Protein AF-A0A378H7D3-F1 (afdb_monomer_lite)

InterPro domains:
  IPR003446 Plasmid replication initiation, RepA [NF040977] (54-133)
  IPR003446 Plasmid replication initiation, RepA [PF02387] (49-131)

Sequence (134 aa):
MSNAHNPQHWSQLDTEEQIRFWQGVEDGHVASFLVSPEKKSTRRRRGEHSTKPKCENPTWFRPEHYKKLGGQLGHAYNRLVQKDRTTGEVRLRMHVSLHPLYVRERRRAGRRYGFRPEKQRLLDAIWPVLIGQC

Structure (mmCIF, N/CA/C/O backbone):
data_AF-A0A378H7D3-F1
#
_entry.id   AF-A0A378H7D3-F1
#
loop_
_atom_site.group_PDB
_atom_site.id
_atom_site.type_symbol
_atom_site.label_atom_id
_atom_site.label_alt_id
_atom_site.label_comp_id
_atom_site.label_asym_id
_atom_site.label_entity_id
_atom_site.label_seq_id
_atom_site.pdbx_PDB_ins_code
_atom_site.Cartn_x
_atom_site.Cartn_y
_atom_site.Cartn_z
_atom_site.occupancy
_atom_site.B_iso_or_equiv
_atom_site.auth_seq_id
_atom_site.auth_comp_id
_atom_site.auth_asym_id
_atom_site.auth_atom_id
_atom_site.pdbx_PDB_model_num
ATOM 1 N N . MET A 1 1 ? 58.715 -9.674 -21.825 1.00 32.62 1 MET A N 1
ATOM 2 C CA . MET A 1 1 ? 58.183 -8.471 -22.497 1.00 32.62 1 MET A CA 1
ATOM 3 C C . MET A 1 1 ? 56.672 -8.624 -22.538 1.00 32.62 1 MET A C 1
ATOM 5 O O . MET A 1 1 ? 56.179 -9.519 -23.208 1.00 32.62 1 MET A O 1
ATOM 9 N N . SER A 1 2 ? 55.955 -7.891 -21.692 1.00 33.78 2 SER A N 1
ATOM 10 C CA . SER A 1 2 ? 54.498 -7.977 -21.562 1.00 33.78 2 SER A CA 1
ATOM 11 C C . SER A 1 2 ? 53.834 -7.269 -22.741 1.00 33.78 2 SER A C 1
ATOM 13 O O . SER A 1 2 ? 53.861 -6.041 -22.800 1.00 33.78 2 SER A O 1
ATOM 15 N N . ASN A 1 3 ? 53.264 -8.038 -23.673 1.00 37.28 3 ASN A N 1
ATOM 16 C CA . ASN A 1 3 ? 52.408 -7.506 -24.732 1.00 37.28 3 ASN A CA 1
ATOM 17 C C . ASN A 1 3 ? 51.235 -6.759 -24.087 1.00 37.28 3 ASN A C 1
ATOM 19 O O . ASN A 1 3 ? 50.403 -7.361 -23.406 1.00 37.28 3 ASN A O 1
ATOM 23 N N . ALA A 1 4 ? 51.195 -5.442 -24.281 1.00 44.41 4 ALA A N 1
ATOM 24 C CA . ALA A 1 4 ? 50.059 -4.614 -23.922 1.00 44.41 4 ALA A CA 1
ATOM 25 C C . ALA A 1 4 ? 48.889 -5.015 -24.825 1.00 44.41 4 ALA A C 1
ATOM 27 O O . ALA A 1 4 ? 48.804 -4.601 -25.977 1.00 44.41 4 ALA A O 1
ATOM 28 N N . HIS A 1 5 ? 48.011 -5.878 -24.321 1.00 47.69 5 HIS A N 1
ATOM 29 C CA . HIS A 1 5 ? 46.764 -6.202 -24.994 1.00 47.69 5 HIS A CA 1
ATOM 30 C C . HIS A 1 5 ? 45.822 -5.007 -24.828 1.00 47.69 5 HIS A C 1
ATOM 32 O O . HIS A 1 5 ? 45.020 -4.962 -23.900 1.00 47.69 5 HIS A O 1
ATOM 38 N N . ASN A 1 6 ? 45.985 -4.002 -25.686 1.00 50.25 6 ASN A N 1
ATOM 39 C CA . ASN A 1 6 ? 44.954 -3.009 -25.932 1.00 50.25 6 ASN A CA 1
ATOM 40 C C . ASN A 1 6 ? 44.094 -3.563 -27.077 1.00 50.25 6 ASN A C 1
ATOM 42 O O . ASN A 1 6 ? 44.570 -3.573 -28.214 1.00 50.25 6 ASN A O 1
ATOM 46 N N . PRO A 1 7 ? 42.892 -4.108 -26.817 1.00 66.44 7 PRO A N 1
ATOM 47 C CA . PRO A 1 7 ? 42.045 -4.624 -27.880 1.00 66.44 7 PRO A CA 1
ATOM 48 C C . PRO A 1 7 ? 41.445 -3.432 -28.634 1.00 66.44 7 PRO A C 1
ATOM 50 O O . PRO A 1 7 ? 40.362 -2.944 -28.310 1.00 66.44 7 PRO A O 1
ATOM 53 N N . GLN A 1 8 ? 42.190 -2.923 -29.615 1.00 68.81 8 GLN A N 1
ATOM 54 C CA . GLN A 1 8 ? 41.724 -1.889 -30.530 1.00 68.81 8 GLN A CA 1
ATOM 55 C C . GLN A 1 8 ? 40.466 -2.400 -31.244 1.00 68.81 8 GLN A C 1
ATOM 57 O O . GLN A 1 8 ? 40.411 -3.545 -31.698 1.00 68.81 8 GLN A O 1
ATOM 62 N N . HIS A 1 9 ? 39.419 -1.577 -31.281 1.00 76.19 9 HIS A N 1
ATOM 63 C CA . HIS A 1 9 ? 38.166 -1.960 -31.926 1.00 76.19 9 HIS A CA 1
ATOM 64 C C . HIS A 1 9 ? 38.379 -2.035 -33.443 1.00 76.19 9 HIS A C 1
ATOM 66 O O . HIS A 1 9 ? 39.082 -1.193 -33.993 1.00 76.19 9 HIS A O 1
ATOM 72 N N . TRP A 1 10 ? 37.754 -2.992 -34.137 1.00 78.81 10 TRP A N 1
ATOM 73 C CA . TRP A 1 10 ? 37.937 -3.179 -35.587 1.00 78.81 10 TRP A CA 1
ATOM 74 C C . TRP A 1 10 ? 37.663 -1.897 -36.393 1.00 78.81 10 TRP A C 1
ATOM 76 O O . TRP A 1 10 ? 38.326 -1.640 -37.387 1.00 78.81 10 TRP A O 1
ATOM 86 N N . SER A 1 11 ? 36.754 -1.033 -35.925 1.00 80.00 11 SER A N 1
ATOM 87 C CA . SER A 1 11 ? 36.450 0.256 -36.572 1.00 80.00 11 SER A CA 1
ATOM 88 C C . SER A 1 11 ? 37.547 1.320 -36.421 1.00 80.00 11 SER A C 1
ATOM 90 O O . SER A 1 11 ? 37.386 2.430 -36.918 1.00 80.00 11 SER A O 1
ATOM 92 N N . GLN A 1 12 ? 38.591 1.039 -35.643 1.00 82.75 12 GLN A N 1
ATOM 93 C CA . GLN A 1 12 ? 39.749 1.909 -35.427 1.00 82.75 12 GLN A CA 1
ATOM 94 C C . GLN A 1 12 ? 40.971 1.439 -36.230 1.00 82.75 12 GLN A C 1
ATOM 96 O O . GLN A 1 12 ? 42.033 2.040 -36.088 1.00 82.75 12 GLN A O 1
ATOM 101 N N . LEU A 1 13 ? 40.844 0.353 -37.000 1.00 83.00 13 LEU A N 1
ATOM 102 C CA . LEU A 1 13 ? 41.868 -0.125 -37.927 1.00 83.00 13 LEU A CA 1
ATOM 103 C C . LEU A 1 13 ? 41.843 0.703 -39.214 1.00 83.00 13 LEU A C 1
ATOM 105 O O . LEU A 1 13 ? 40.814 1.306 -39.540 1.00 83.00 13 LEU A O 1
ATOM 109 N N . ASP A 1 14 ? 42.947 0.710 -39.956 1.00 87.56 14 ASP A N 1
ATOM 110 C CA . ASP A 1 14 ? 42.959 1.324 -41.284 1.00 87.56 14 ASP A CA 1
ATOM 111 C C . ASP A 1 14 ? 42.107 0.514 -42.280 1.00 87.56 14 ASP A C 1
ATOM 113 O O . ASP A 1 14 ? 41.778 -0.652 -42.054 1.00 87.56 14 ASP A O 1
ATOM 117 N N . THR A 1 15 ? 41.721 1.129 -43.394 1.00 87.00 15 THR A N 1
ATOM 118 C CA . THR A 1 15 ? 40.759 0.570 -44.357 1.00 87.00 15 THR A CA 1
ATOM 119 C C . THR A 1 15 ? 41.199 -0.795 -44.894 1.00 87.00 15 THR A C 1
ATOM 121 O O . THR A 1 15 ? 40.393 -1.723 -44.960 1.00 87.00 15 THR A O 1
ATOM 124 N N . GLU A 1 16 ? 42.482 -0.957 -45.229 1.00 87.81 16 GLU A N 1
ATOM 125 C CA . G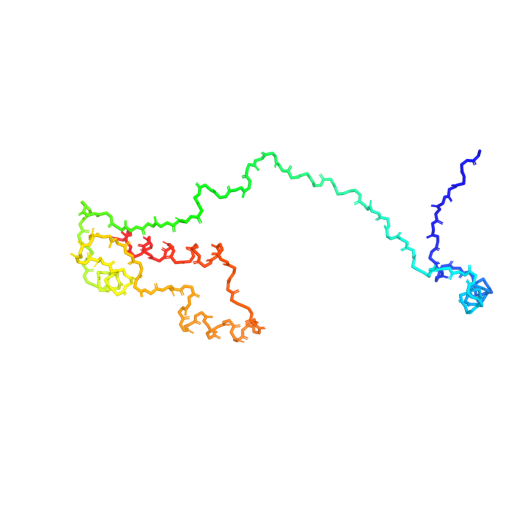LU A 1 16 ? 43.020 -2.238 -45.708 1.00 87.81 16 GLU A CA 1
ATOM 126 C C . GLU A 1 16 ? 42.981 -3.331 -44.631 1.00 87.81 16 GLU A C 1
ATOM 128 O O . GLU A 1 16 ? 42.712 -4.500 -44.913 1.00 87.81 16 GLU A O 1
ATOM 133 N N . GLU A 1 17 ? 43.218 -2.952 -43.379 1.00 83.38 17 GLU A N 1
ATOM 134 C CA . GLU A 1 17 ? 43.211 -3.859 -42.234 1.00 83.38 17 GLU A CA 1
ATOM 135 C C . GLU A 1 17 ? 41.787 -4.260 -41.842 1.00 83.38 17 GLU A C 1
ATOM 137 O O . GLU A 1 17 ? 41.557 -5.413 -41.475 1.00 83.38 17 GLU A O 1
ATOM 142 N N . GLN A 1 18 ? 40.815 -3.356 -41.992 1.00 84.06 18 GLN A N 1
ATOM 143 C CA . GLN A 1 18 ? 39.395 -3.672 -41.832 1.00 84.06 18 GLN A CA 1
ATOM 144 C C . GLN A 1 18 ? 38.934 -4.710 -42.858 1.00 84.06 18 GLN A C 1
ATOM 146 O O . GLN A 1 18 ? 38.237 -5.655 -42.491 1.00 84.06 18 GLN A O 1
ATOM 151 N N . ILE A 1 19 ? 39.345 -4.575 -44.124 1.00 87.06 19 ILE A N 1
ATOM 152 C CA . ILE A 1 19 ? 39.000 -5.540 -45.180 1.00 87.06 19 ILE A CA 1
ATOM 153 C C . ILE A 1 19 ? 39.557 -6.928 -44.837 1.00 87.06 19 ILE A C 1
ATOM 155 O O . ILE A 1 19 ? 38.809 -7.906 -44.854 1.00 87.06 19 ILE A O 1
ATOM 159 N N . ARG A 1 20 ? 40.838 -7.016 -44.450 1.00 84.06 20 ARG A N 1
ATOM 160 C CA . ARG A 1 20 ? 41.461 -8.290 -44.037 1.00 84.06 20 ARG A CA 1
ATOM 161 C C . ARG A 1 20 ? 40.805 -8.885 -42.790 1.00 84.06 20 ARG A C 1
ATOM 163 O O . ARG A 1 20 ? 40.652 -10.100 -42.696 1.00 84.06 20 ARG A O 1
ATOM 170 N N . PHE A 1 21 ? 40.410 -8.042 -41.837 1.00 82.19 21 PHE A N 1
ATOM 171 C CA . PHE A 1 21 ? 39.706 -8.470 -40.632 1.00 82.19 21 PHE A CA 1
ATOM 172 C C . PHE A 1 21 ? 38.362 -9.129 -40.967 1.00 82.19 21 PHE A C 1
ATOM 174 O O . PHE A 1 21 ? 38.084 -10.220 -40.474 1.00 82.19 21 PHE A O 1
ATOM 181 N N . TRP A 1 22 ? 37.551 -8.504 -41.827 1.00 83.62 22 TRP A N 1
ATOM 182 C CA . TRP A 1 22 ? 36.252 -9.051 -42.230 1.00 83.62 22 TRP A CA 1
ATOM 183 C C . TRP A 1 22 ? 36.379 -10.325 -43.064 1.00 83.62 22 TRP A C 1
ATOM 185 O O . TRP A 1 22 ? 35.630 -11.266 -42.818 1.00 83.62 22 TRP A O 1
ATOM 195 N N . GLN A 1 23 ? 37.380 -10.410 -43.942 1.00 85.69 23 GLN A N 1
ATOM 196 C CA . GLN A 1 23 ? 37.709 -11.658 -44.643 1.00 85.69 23 GLN A CA 1
ATOM 197 C C . GLN A 1 23 ? 38.023 -12.787 -43.649 1.00 85.69 23 GLN A C 1
ATOM 199 O O . GLN A 1 23 ? 37.450 -13.865 -43.733 1.00 85.69 23 GLN A O 1
ATOM 204 N N . GLY A 1 24 ? 38.827 -12.516 -42.616 1.00 82.25 24 GLY A N 1
ATOM 205 C CA . GLY A 1 24 ? 39.111 -13.498 -41.565 1.00 82.25 24 GLY A CA 1
ATOM 206 C C . GLY A 1 24 ? 37.899 -13.892 -40.705 1.00 82.25 24 GLY A C 1
ATOM 207 O O . GLY A 1 24 ? 37.885 -14.990 -40.145 1.00 82.25 24 GLY A O 1
ATOM 208 N N . VAL A 1 25 ? 36.887 -13.027 -40.576 1.00 79.62 25 VAL A N 1
ATOM 209 C CA . VAL A 1 25 ? 35.602 -13.362 -39.929 1.00 79.62 25 VAL A CA 1
ATOM 210 C C . VAL A 1 25 ? 34.779 -14.288 -40.825 1.00 79.62 25 VAL A C 1
ATOM 212 O O . VAL A 1 25 ? 34.232 -15.273 -40.329 1.00 79.62 25 VAL A O 1
ATOM 215 N N . GLU A 1 26 ? 34.710 -13.999 -42.126 1.00 81.88 26 GLU A N 1
ATOM 216 C CA . GLU A 1 26 ? 34.004 -14.825 -43.115 1.00 81.88 26 GLU A CA 1
ATOM 217 C C . GLU A 1 26 ? 34.644 -16.213 -43.266 1.00 81.88 26 GLU A C 1
ATOM 219 O O . GLU A 1 26 ? 33.934 -17.219 -43.278 1.00 81.88 26 GLU A O 1
ATOM 224 N N . ASP A 1 27 ? 35.976 -16.278 -43.254 1.00 84.31 27 ASP A N 1
ATOM 225 C CA . ASP A 1 27 ? 36.759 -17.519 -43.312 1.00 84.31 27 ASP A CA 1
ATOM 226 C C . ASP A 1 27 ? 36.751 -18.306 -41.982 1.00 84.31 27 ASP A C 1
ATOM 228 O O . ASP A 1 27 ? 37.324 -19.392 -41.877 1.00 84.31 27 ASP A O 1
ATOM 232 N N . GLY A 1 28 ? 36.116 -17.771 -40.931 1.00 76.75 28 GLY A N 1
ATOM 233 C CA . GLY A 1 28 ? 35.997 -18.420 -39.621 1.00 76.75 28 GLY A CA 1
ATOM 234 C C . GLY A 1 28 ? 37.282 -18.422 -38.781 1.00 76.75 28 GLY A C 1
ATOM 235 O O . GLY A 1 28 ? 37.337 -19.080 -37.740 1.00 76.75 28 GLY A O 1
ATOM 236 N N . HIS A 1 29 ? 38.311 -17.677 -39.190 1.00 73.44 29 HIS A N 1
ATOM 237 C CA . HIS A 1 29 ? 39.565 -17.520 -38.449 1.00 73.44 29 HIS A CA 1
ATOM 238 C C . HIS A 1 29 ? 39.430 -16.589 -37.232 1.00 73.44 29 HIS A C 1
ATOM 240 O O . HIS A 1 29 ? 40.179 -16.728 -36.261 1.00 73.44 29 HIS A O 1
ATOM 246 N N . VAL A 1 30 ? 38.469 -15.658 -37.250 1.00 69.31 30 VAL A N 1
ATOM 247 C CA . VAL A 1 30 ? 38.192 -14.730 -36.143 1.00 69.31 30 VAL A CA 1
ATOM 248 C C . VAL A 1 30 ? 36.914 -15.142 -35.410 1.00 69.31 30 VAL A C 1
ATOM 250 O O . VAL A 1 30 ? 35.807 -14.992 -35.915 1.00 69.31 30 VAL A O 1
ATOM 253 N N . ALA A 1 31 ? 37.061 -15.620 -34.172 1.00 65.69 31 ALA A N 1
ATOM 254 C CA . ALA A 1 31 ? 35.947 -16.152 -33.380 1.00 65.69 31 ALA A CA 1
ATOM 255 C C . ALA A 1 31 ? 34.985 -15.084 -32.808 1.00 65.69 31 ALA A C 1
ATOM 257 O O . ALA A 1 31 ? 33.882 -15.422 -32.381 1.00 65.69 31 ALA A O 1
ATOM 258 N N . SER A 1 32 ? 35.385 -13.807 -32.738 1.00 67.12 32 SER A N 1
ATOM 259 C CA . SER A 1 32 ? 34.537 -12.720 -32.221 1.00 67.12 32 SER A CA 1
ATOM 260 C C . SER A 1 32 ? 35.002 -11.346 -32.706 1.00 67.12 32 SER A C 1
ATOM 262 O O . SER A 1 32 ? 36.172 -11.000 -32.572 1.00 67.12 32 SER A O 1
ATOM 264 N N . PHE A 1 33 ? 34.056 -10.534 -33.184 1.00 68.88 33 PHE A N 1
ATOM 265 C CA . PHE A 1 33 ? 34.250 -9.123 -33.553 1.00 68.88 33 PHE A CA 1
ATOM 266 C C . PHE A 1 33 ? 34.066 -8.152 -32.377 1.00 68.88 33 PHE A C 1
ATOM 268 O O . PHE A 1 33 ? 34.349 -6.958 -32.485 1.00 68.88 33 PHE A O 1
ATOM 275 N N . LEU A 1 34 ? 33.551 -8.644 -31.249 1.00 71.19 34 LEU A N 1
ATOM 276 C CA . LEU A 1 34 ? 33.267 -7.826 -30.080 1.00 71.19 34 LEU A CA 1
ATOM 277 C C . LEU A 1 34 ? 34.528 -7.666 -29.233 1.00 71.19 34 LEU A C 1
ATOM 279 O O . LEU A 1 34 ? 35.064 -8.647 -28.711 1.00 71.19 34 LEU A O 1
ATOM 283 N N . VAL A 1 35 ? 34.951 -6.416 -29.029 1.00 70.44 35 VAL A N 1
ATOM 284 C CA . VAL A 1 35 ? 35.901 -6.083 -27.964 1.00 70.44 35 VAL A CA 1
ATOM 285 C C . VAL A 1 35 ? 35.211 -6.364 -26.636 1.00 70.44 35 VAL A C 1
ATOM 287 O O . VAL A 1 35 ? 34.145 -5.813 -26.350 1.00 70.44 35 VAL A O 1
ATOM 290 N N . SER A 1 36 ? 35.807 -7.237 -25.822 1.00 65.81 36 SER A N 1
ATOM 291 C CA . SER A 1 36 ? 35.303 -7.472 -24.471 1.00 65.81 36 SER A CA 1
ATOM 292 C C . SER A 1 36 ? 35.314 -6.141 -23.720 1.00 65.81 36 SER A C 1
ATOM 294 O O . SER A 1 36 ? 36.382 -5.539 -23.599 1.00 65.81 36 SER A O 1
ATOM 296 N N . PRO A 1 37 ? 34.161 -5.650 -23.231 1.00 66.12 37 PRO A N 1
ATOM 297 C CA . PRO A 1 37 ? 34.122 -4.366 -22.559 1.00 66.12 37 PRO A CA 1
ATOM 298 C C . PRO A 1 37 ? 35.044 -4.423 -21.345 1.00 66.12 37 PRO A C 1
ATOM 300 O O . PRO A 1 37 ? 34.911 -5.310 -20.495 1.00 66.12 37 PRO A O 1
ATOM 303 N N . GLU A 1 38 ? 35.971 -3.470 -21.254 1.00 71.00 38 GLU A N 1
ATOM 304 C CA . GLU A 1 38 ? 36.802 -3.331 -20.067 1.00 71.00 38 GLU A CA 1
ATOM 305 C C . GLU A 1 38 ? 35.891 -3.176 -18.848 1.00 71.00 38 GLU A C 1
ATOM 307 O O . GLU A 1 38 ? 35.088 -2.239 -18.742 1.00 71.00 38 GLU A O 1
ATOM 312 N N . LYS A 1 39 ? 35.994 -4.119 -17.907 1.00 68.81 39 LYS A N 1
ATOM 313 C CA . LYS A 1 39 ? 35.258 -4.052 -16.646 1.00 68.81 39 LYS A CA 1
ATOM 314 C C . LYS A 1 39 ? 35.836 -2.913 -15.812 1.00 68.81 39 LYS A C 1
ATOM 316 O O . LYS A 1 39 ? 36.727 -3.122 -14.993 1.00 68.81 39 LYS A O 1
ATOM 321 N N . LYS A 1 40 ? 35.311 -1.699 -15.997 1.00 73.38 40 LYS A N 1
ATOM 322 C CA . LYS A 1 40 ? 35.618 -0.554 -15.131 1.00 73.38 40 LYS A CA 1
ATOM 323 C C . LYS A 1 40 ? 35.286 -0.939 -13.691 1.00 73.38 40 LYS A C 1
ATOM 325 O O . LYS A 1 40 ? 34.127 -1.216 -13.373 1.00 73.38 40 LYS A O 1
ATOM 330 N N . SER A 1 41 ? 36.293 -0.972 -12.817 1.00 69.44 41 SER A N 1
ATOM 331 C CA . SER A 1 41 ? 36.054 -1.268 -11.407 1.00 69.44 41 SER A CA 1
ATOM 332 C C . SER A 1 41 ? 35.248 -0.113 -10.804 1.00 69.44 41 SER A C 1
ATOM 334 O O . SER A 1 41 ? 35.657 1.050 -10.789 1.00 69.44 41 SER A O 1
ATOM 336 N N . THR A 1 42 ? 34.021 -0.405 -10.379 1.00 74.00 42 THR A N 1
ATOM 337 C CA . THR A 1 42 ? 33.199 0.591 -9.698 1.00 74.00 42 TH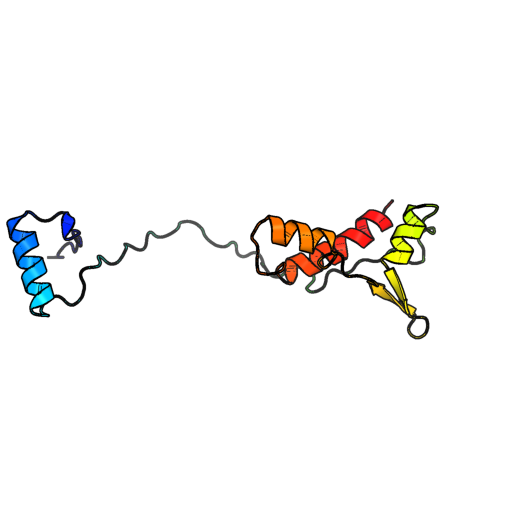R A CA 1
ATOM 338 C C . THR A 1 42 ? 33.762 0.805 -8.297 1.00 74.00 42 THR A C 1
ATOM 340 O O . THR A 1 42 ? 33.841 -0.127 -7.501 1.00 74.00 42 THR A O 1
ATOM 343 N N . ARG A 1 43 ? 34.109 2.052 -7.952 1.00 75.50 43 ARG A N 1
ATOM 344 C CA . ARG A 1 43 ? 34.474 2.427 -6.571 1.00 75.50 43 ARG A CA 1
ATOM 345 C C . ARG A 1 43 ? 33.294 2.327 -5.594 1.00 75.50 43 ARG A C 1
ATOM 347 O O . ARG A 1 43 ? 33.485 2.460 -4.389 1.00 75.50 43 ARG A O 1
ATOM 354 N N . ARG A 1 44 ? 32.069 2.102 -6.088 1.00 76.50 44 ARG A N 1
ATOM 355 C CA . ARG A 1 44 ? 30.877 1.917 -5.249 1.00 76.50 44 ARG A CA 1
ATOM 356 C C . ARG A 1 44 ? 30.978 0.580 -4.520 1.00 76.50 44 ARG A C 1
ATOM 358 O O . ARG A 1 44 ? 30.833 -0.472 -5.137 1.00 76.50 44 ARG A O 1
ATOM 365 N N . ARG A 1 45 ? 31.183 0.630 -3.205 1.00 76.00 45 ARG A N 1
ATOM 366 C CA . ARG A 1 45 ? 31.060 -0.529 -2.318 1.00 76.00 45 ARG A CA 1
ATOM 367 C C . ARG A 1 45 ? 29.670 -0.533 -1.694 1.00 76.00 45 ARG A C 1
ATOM 369 O O . ARG A 1 45 ? 29.168 0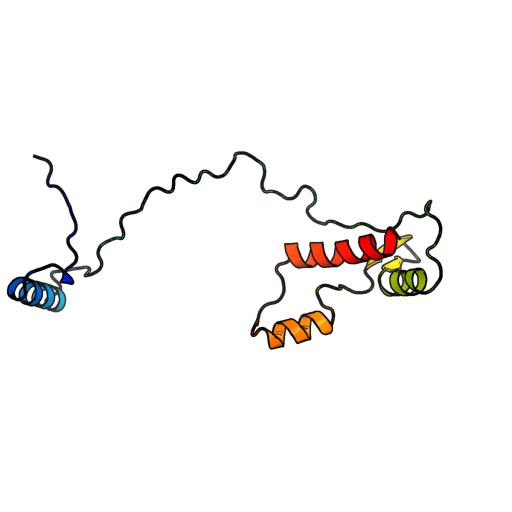.510 -1.281 1.00 76.00 45 ARG A O 1
ATOM 376 N N . ARG A 1 46 ? 29.038 -1.706 -1.643 1.00 76.25 46 ARG A N 1
ATOM 377 C CA . ARG A 1 46 ? 27.846 -1.905 -0.814 1.00 76.25 46 ARG A CA 1
ATOM 378 C C . ARG A 1 46 ? 28.290 -1.746 0.641 1.00 76.25 46 ARG A C 1
ATOM 380 O O . ARG A 1 46 ? 29.271 -2.368 1.032 1.00 76.25 46 ARG A O 1
ATOM 387 N N . GLY A 1 47 ? 27.612 -0.895 1.406 1.00 81.88 47 GLY A N 1
ATOM 388 C CA . GLY A 1 47 ? 27.879 -0.793 2.840 1.00 81.88 47 GLY A CA 1
ATOM 389 C C . GLY A 1 47 ? 27.565 -2.115 3.545 1.00 81.88 47 GLY A C 1
ATOM 390 O O . GLY A 1 47 ? 26.687 -2.851 3.102 1.00 81.88 47 GLY A O 1
ATOM 391 N N . GLU A 1 48 ? 28.245 -2.395 4.654 1.00 82.75 48 GLU A N 1
ATOM 392 C CA . GLU A 1 48 ? 28.020 -3.592 5.489 1.00 82.75 48 GLU A CA 1
ATOM 393 C C . GLU A 1 48 ? 26.680 -3.586 6.241 1.00 82.75 48 GLU A C 1
ATOM 395 O O . GLU A 1 48 ? 26.360 -4.524 6.968 1.00 82.75 48 GLU A O 1
ATOM 400 N N . HIS A 1 49 ? 25.854 -2.553 6.060 1.00 79.69 49 HIS A N 1
ATOM 401 C CA . HIS A 1 49 ? 24.534 -2.524 6.664 1.00 79.69 49 HIS A CA 1
ATOM 402 C C . HIS A 1 49 ? 23.628 -3.593 6.047 1.00 79.69 49 HIS A C 1
ATOM 404 O O . HIS A 1 49 ? 23.569 -3.789 4.827 1.00 79.69 49 HIS A O 1
ATOM 410 N N . SER A 1 50 ? 22.862 -4.255 6.913 1.00 77.69 50 SER A N 1
ATOM 411 C CA . SER A 1 50 ? 21.809 -5.159 6.476 1.00 77.69 50 SER A CA 1
ATOM 412 C C . SER A 1 50 ? 20.838 -4.405 5.568 1.00 77.69 50 SER A C 1
ATOM 414 O O . SER A 1 50 ? 20.248 -3.398 5.951 1.00 77.69 50 SER A O 1
ATOM 416 N N . THR A 1 51 ? 20.676 -4.909 4.346 1.00 73.25 51 THR A N 1
ATOM 417 C CA . THR A 1 51 ? 19.638 -4.448 3.412 1.00 73.25 51 THR A CA 1
ATOM 418 C C . THR A 1 51 ? 18.344 -5.239 3.568 1.00 73.25 51 THR A C 1
ATOM 420 O O . THR A 1 51 ? 17.378 -4.980 2.850 1.00 73.25 51 THR A O 1
ATOM 423 N N . LYS A 1 52 ? 18.300 -6.184 4.520 1.00 75.75 52 LYS A N 1
ATOM 424 C CA . LYS A 1 52 ? 17.053 -6.843 4.893 1.00 75.75 52 LYS A CA 1
ATOM 425 C C . LYS A 1 52 ? 16.141 -5.820 5.578 1.00 75.75 52 LYS A C 1
ATOM 427 O O . LYS A 1 52 ? 16.615 -5.051 6.420 1.00 75.75 52 LYS A O 1
ATOM 432 N N . PRO A 1 53 ? 14.848 -5.785 5.231 1.00 69.56 53 PRO A N 1
ATOM 433 C CA . PRO A 1 53 ? 13.906 -4.899 5.895 1.00 69.56 53 PRO A CA 1
ATOM 434 C C . PRO A 1 53 ? 13.817 -5.253 7.387 1.00 69.56 53 PRO A C 1
ATOM 436 O O . PRO A 1 53 ? 13.887 -6.422 7.753 1.00 69.56 53 PRO A O 1
ATOM 439 N N . LYS A 1 54 ? 13.629 -4.245 8.254 1.00 76.25 54 LYS A N 1
ATOM 440 C CA . LYS A 1 54 ? 13.434 -4.460 9.705 1.00 76.25 54 LYS A CA 1
ATOM 441 C C . LYS A 1 54 ? 12.206 -5.328 10.010 1.00 76.25 54 LYS A C 1
ATOM 443 O O . LYS A 1 54 ? 12.152 -5.971 11.048 1.00 76.25 54 LYS A O 1
ATOM 448 N N . CYS A 1 55 ? 11.223 -5.315 9.114 1.00 73.19 55 CYS A N 1
ATOM 449 C CA . CYS A 1 55 ? 10.014 -6.116 9.189 1.00 73.19 55 CYS A CA 1
ATOM 450 C C . CYS A 1 55 ? 9.666 -6.608 7.781 1.00 73.19 55 CYS A C 1
ATOM 452 O O . CYS A 1 55 ? 9.583 -5.805 6.850 1.00 73.19 55 CYS A O 1
ATOM 454 N N . GLU A 1 56 ? 9.474 -7.916 7.619 1.00 74.50 56 GLU A N 1
ATOM 455 C CA . GLU A 1 56 ? 9.129 -8.512 6.323 1.00 74.50 56 GLU A CA 1
ATOM 456 C C . GLU A 1 56 ? 7.684 -8.191 5.912 1.00 74.50 56 GLU A C 1
ATOM 458 O O . GLU A 1 56 ? 7.405 -7.992 4.727 1.00 74.50 56 GLU A O 1
ATOM 463 N N . ASN A 1 57 ? 6.782 -8.071 6.890 1.00 77.62 57 ASN A N 1
ATOM 464 C CA . ASN A 1 57 ? 5.370 -7.748 6.703 1.00 77.62 57 ASN A CA 1
ATOM 465 C C . ASN A 1 57 ? 4.992 -6.543 7.572 1.00 77.62 57 ASN A C 1
ATOM 467 O O . ASN A 1 57 ? 4.478 -6.725 8.674 1.00 77.62 57 ASN A O 1
ATOM 471 N N . PRO A 1 58 ? 5.262 -5.308 7.113 1.00 77.69 58 PRO A N 1
ATOM 472 C CA . PRO A 1 58 ? 4.854 -4.129 7.858 1.00 77.69 58 PRO A CA 1
ATOM 473 C C . PRO A 1 58 ? 3.324 -4.095 7.934 1.00 77.69 58 PRO A C 1
ATOM 475 O O . PRO A 1 58 ? 2.652 -3.953 6.918 1.00 77.69 58 PRO A O 1
ATOM 478 N N . THR A 1 59 ? 2.770 -4.225 9.136 1.00 82.25 59 THR A N 1
ATOM 479 C CA . THR A 1 59 ? 1.339 -4.043 9.398 1.00 8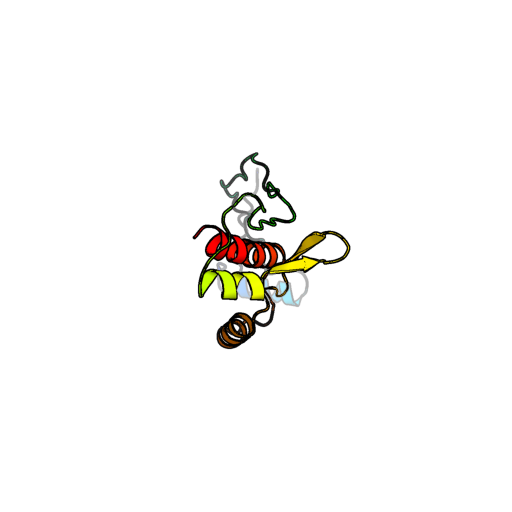2.25 59 THR A CA 1
ATOM 480 C C . THR A 1 59 ? 1.174 -3.146 10.606 1.00 82.25 59 THR A C 1
ATOM 482 O O . THR A 1 59 ? 1.757 -3.405 11.658 1.00 82.25 59 THR A O 1
ATOM 485 N N . TRP A 1 60 ? 0.369 -2.100 10.466 1.00 86.38 60 TRP A N 1
ATOM 486 C CA . TRP A 1 60 ? -0.005 -1.245 11.580 1.00 86.38 60 TRP A CA 1
ATOM 487 C C . TRP A 1 60 ? -1.499 -0.970 11.514 1.00 86.38 60 TRP A C 1
ATOM 489 O O . TRP A 1 60 ? -2.021 -0.558 10.478 1.00 86.38 60 TRP A O 1
ATOM 499 N N . PHE A 1 61 ? -2.176 -1.194 12.631 1.00 89.94 61 PHE A N 1
ATOM 500 C CA . PHE A 1 61 ? -3.580 -0.869 12.826 1.00 89.94 61 PHE A CA 1
ATOM 501 C C . PHE A 1 61 ? -3.699 -0.054 14.107 1.00 89.94 61 PHE A C 1
ATOM 503 O O . PHE A 1 61 ? -2.940 -0.276 15.052 1.00 89.94 61 PHE A O 1
ATOM 510 N N . ARG A 1 62 ? -4.656 0.875 14.146 1.00 89.19 62 ARG A N 1
ATOM 511 C CA . ARG A 1 62 ? -4.928 1.695 15.328 1.00 89.19 62 ARG A CA 1
ATOM 512 C C . ARG A 1 62 ? -5.267 0.780 16.519 1.00 89.19 62 ARG A C 1
ATOM 514 O O . ARG A 1 62 ? -6.259 0.053 16.432 1.00 89.19 62 ARG A O 1
ATOM 521 N N . PRO A 1 63 ? -4.474 0.798 17.607 1.00 89.12 63 PRO A N 1
ATOM 522 C CA . PRO A 1 63 ? -4.731 -0.037 18.777 1.00 89.12 63 PRO A CA 1
ATOM 523 C C . PRO A 1 63 ? -6.024 0.353 19.504 1.00 89.12 63 PRO A C 1
ATOM 525 O O . PRO A 1 63 ? -6.451 1.505 19.454 1.00 89.12 63 PRO A O 1
ATOM 528 N N . GLU A 1 64 ? -6.615 -0.587 20.244 1.00 86.56 64 GLU A N 1
ATOM 529 C CA . GLU A 1 64 ? -7.927 -0.393 20.889 1.00 86.56 64 GLU A CA 1
ATOM 530 C C . GLU A 1 64 ? -7.952 0.685 21.978 1.00 86.56 64 GLU A C 1
ATOM 532 O O . GLU A 1 64 ? -8.990 1.298 22.207 1.00 86.56 64 GLU A O 1
ATOM 537 N N . HIS A 1 65 ? -6.816 0.947 22.628 1.00 88.75 65 HIS A N 1
ATOM 538 C CA . HIS A 1 65 ? -6.716 1.970 23.671 1.00 88.75 65 HIS A CA 1
ATOM 539 C C . HIS A 1 65 ? -6.762 3.405 23.121 1.00 88.75 65 HIS A C 1
ATOM 541 O O . HIS A 1 65 ? -6.927 4.355 23.886 1.00 88.75 65 HIS A O 1
ATOM 547 N N . TYR A 1 66 ? -6.625 3.591 21.805 1.0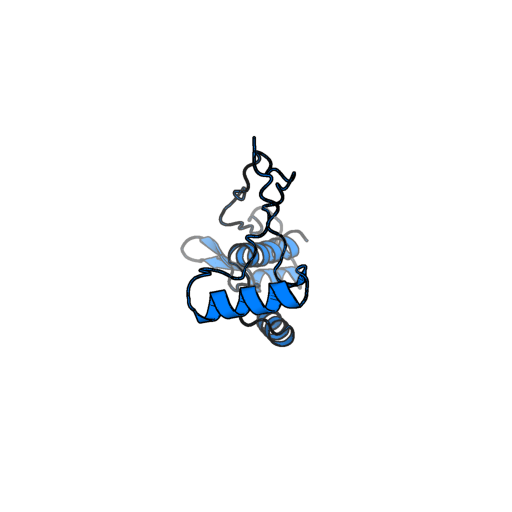0 88.69 66 TYR A N 1
ATOM 548 C CA . TYR A 1 66 ? -6.796 4.901 21.188 1.00 88.69 66 TYR A CA 1
ATOM 549 C C . TYR A 1 66 ? -8.282 5.248 21.065 1.00 88.69 66 TYR A C 1
ATOM 551 O O . TYR A 1 66 ? -9.125 4.399 20.775 1.00 88.69 66 TYR A O 1
ATOM 559 N N . LYS A 1 67 ? -8.609 6.543 21.186 1.00 89.12 67 LYS A N 1
ATOM 560 C CA . LYS A 1 67 ? -9.971 7.040 20.924 1.00 89.12 67 LYS A CA 1
ATOM 561 C C . LYS A 1 67 ? -10.437 6.612 19.531 1.00 89.12 67 LYS A C 1
ATOM 563 O O . LYS A 1 67 ? -9.643 6.602 18.590 1.00 89.12 67 LYS A O 1
ATOM 568 N N . LYS A 1 68 ? -11.723 6.292 19.377 1.00 88.44 68 LYS A N 1
ATOM 569 C CA . LYS A 1 68 ? -12.294 5.973 18.062 1.00 88.44 68 LYS A CA 1
ATOM 570 C C . LYS A 1 68 ? -12.220 7.196 17.148 1.00 88.44 68 LYS A C 1
ATOM 572 O O . LYS A 1 68 ? -12.484 8.314 17.583 1.00 88.44 68 LYS A O 1
ATOM 577 N N . LEU A 1 69 ? -11.878 6.964 15.884 1.00 90.56 69 LEU A N 1
ATOM 578 C CA . LEU A 1 69 ? -11.925 7.993 14.852 1.00 90.56 69 LEU A CA 1
ATOM 579 C C . LEU A 1 69 ? -13.381 8.410 14.612 1.00 90.56 69 LEU A C 1
ATOM 581 O O . LEU A 1 69 ? -14.243 7.562 14.377 1.00 90.56 69 LEU A O 1
ATOM 585 N N . GLY A 1 70 ? -13.644 9.713 14.675 1.00 90.50 70 GLY A N 1
ATOM 586 C CA . GLY A 1 70 ? -14.954 10.293 14.390 1.00 90.50 70 GLY A CA 1
ATOM 587 C C . GLY A 1 70 ? -15.142 10.651 12.913 1.00 90.50 70 GLY A C 1
ATOM 588 O O . GLY A 1 70 ? -14.186 10.720 12.138 1.00 90.50 70 GLY A O 1
ATOM 589 N N . GLY A 1 71 ? -16.394 10.901 12.526 1.00 92.56 71 GLY A N 1
ATOM 590 C CA . GLY A 1 71 ? -16.750 11.477 11.227 1.00 92.56 71 GLY A CA 1
ATOM 591 C C . GLY A 1 71 ? -16.260 10.679 10.012 1.00 92.56 71 GLY A C 1
ATOM 592 O O . GLY A 1 71 ? -16.328 9.448 9.975 1.00 92.56 71 GLY A O 1
ATOM 593 N N . GLN A 1 72 ? -15.769 11.401 9.001 1.00 92.31 72 GLN A N 1
ATOM 594 C CA . GLN A 1 72 ? -15.333 10.822 7.726 1.00 92.31 72 GLN A CA 1
ATOM 595 C C . GLN A 1 72 ? -14.084 9.945 7.863 1.00 92.31 72 GLN A C 1
ATOM 597 O O . GLN A 1 72 ? -13.979 8.930 7.178 1.00 92.31 72 GLN A O 1
ATOM 602 N N . LEU A 1 73 ? -13.170 10.279 8.780 1.00 90.81 73 LEU A N 1
ATOM 603 C CA . LEU A 1 73 ? -11.968 9.479 9.033 1.00 90.81 73 LEU A CA 1
ATOM 604 C C . LEU A 1 73 ? -12.324 8.117 9.629 1.00 90.81 73 LEU A C 1
ATOM 606 O O . LEU A 1 73 ? -11.813 7.096 9.174 1.00 90.81 73 LEU A O 1
ATOM 610 N N . GLY A 1 74 ? -13.264 8.081 10.579 1.00 92.44 74 GLY A N 1
ATOM 611 C CA . GLY A 1 74 ? -13.788 6.825 11.115 1.00 92.44 74 GLY A CA 1
ATOM 612 C C . GLY A 1 74 ? -14.488 5.985 10.050 1.00 92.44 74 GLY A C 1
ATOM 613 O O . GLY A 1 74 ? -14.255 4.779 9.956 1.00 92.44 74 GLY A O 1
ATOM 614 N N . HIS A 1 75 ? -15.295 6.620 9.195 1.00 92.62 75 HIS A N 1
ATOM 615 C CA . HIS A 1 75 ? -15.949 5.930 8.084 1.00 92.62 75 HIS A CA 1
ATOM 616 C C . HIS A 1 75 ? -14.935 5.343 7.087 1.00 92.62 75 HIS A C 1
ATOM 618 O O . HIS A 1 75 ? -15.047 4.175 6.710 1.00 92.62 75 HIS A O 1
ATOM 624 N N . ALA A 1 76 ? -13.917 6.117 6.700 1.00 91.75 76 ALA A N 1
ATOM 625 C CA . ALA A 1 76 ? -12.851 5.668 5.808 1.00 91.75 76 ALA A CA 1
ATOM 626 C C . ALA A 1 76 ? -12.043 4.513 6.422 1.00 91.75 76 ALA A C 1
ATOM 628 O O . ALA A 1 76 ? -11.826 3.495 5.760 1.00 91.75 76 ALA A O 1
ATOM 629 N N . TYR A 1 77 ? -11.670 4.626 7.700 1.00 92.06 77 TYR A N 1
ATOM 630 C CA . TYR A 1 77 ? -10.928 3.587 8.413 1.00 92.06 77 TYR A CA 1
ATOM 631 C C . TYR A 1 77 ? -11.712 2.271 8.482 1.00 92.06 77 TYR A C 1
ATOM 633 O O . TYR A 1 77 ? -11.174 1.220 8.148 1.00 92.06 77 TYR A O 1
ATOM 641 N N . ASN A 1 78 ? -13.007 2.323 8.810 1.00 91.69 78 ASN A N 1
ATOM 642 C CA . ASN A 1 78 ? -13.869 1.136 8.892 1.00 91.69 78 ASN A CA 1
ATOM 643 C C . ASN A 1 78 ? -14.158 0.486 7.524 1.00 91.69 78 ASN A C 1
ATOM 645 O O . ASN A 1 78 ? -14.525 -0.689 7.457 1.00 91.69 78 ASN A O 1
ATOM 649 N N . ARG A 1 79 ? -14.018 1.226 6.414 1.00 91.75 79 ARG A N 1
ATOM 650 C CA . ARG A 1 79 ? -14.058 0.635 5.064 1.00 91.75 79 ARG A CA 1
ATOM 651 C C . ARG A 1 79 ? -12.753 -0.072 4.714 1.00 91.75 79 ARG A C 1
ATOM 653 O O . ARG A 1 79 ? -12.794 -1.079 4.011 1.00 91.75 79 ARG A O 1
ATOM 660 N N . LEU A 1 80 ? -11.628 0.449 5.197 1.00 91.75 80 LEU A N 1
ATOM 661 C CA . LEU A 1 80 ? -10.295 -0.070 4.909 1.00 91.75 80 LEU A CA 1
ATOM 662 C C . LEU A 1 80 ? -9.929 -1.280 5.779 1.00 91.75 80 LEU A C 1
ATOM 664 O O . LEU A 1 80 ? -9.348 -2.241 5.278 1.00 91.75 80 LEU A O 1
ATOM 668 N N . VAL A 1 81 ? -10.268 -1.238 7.065 1.00 92.44 81 VAL A N 1
ATOM 669 C CA . VAL A 1 81 ? -9.854 -2.211 8.078 1.00 92.44 81 VAL A CA 1
ATOM 670 C C . VAL A 1 81 ? -11.067 -2.988 8.583 1.00 92.44 81 VAL A C 1
ATOM 672 O O . VAL A 1 81 ? -12.104 -2.411 8.904 1.00 92.44 81 VAL A O 1
ATOM 675 N N . GLN A 1 82 ? -10.933 -4.308 8.669 1.00 92.19 82 GLN A N 1
ATOM 676 C CA . GLN A 1 82 ? -11.938 -5.208 9.222 1.00 92.19 82 GLN A CA 1
ATOM 677 C C . GLN A 1 82 ? -11.354 -5.946 10.426 1.00 92.19 82 GLN A C 1
ATOM 679 O O . GLN A 1 82 ? -10.253 -6.485 10.356 1.00 92.19 82 GLN A O 1
ATOM 684 N N . LYS A 1 83 ? -12.128 -6.017 11.508 1.00 90.56 83 LYS A N 1
ATOM 685 C CA . LYS A 1 83 ? -11.859 -6.919 12.627 1.00 90.56 83 LYS A CA 1
ATOM 686 C C . LYS A 1 83 ? -12.648 -8.209 12.424 1.00 90.56 83 LYS A C 1
ATOM 688 O O . LYS A 1 83 ? -13.851 -8.149 12.151 1.00 90.56 83 LYS A O 1
ATOM 693 N N . ASP A 1 84 ? -11.982 -9.351 12.517 1.00 90.75 84 ASP A N 1
ATOM 694 C CA . ASP A 1 84 ? -12.655 -10.643 12.526 1.00 90.75 84 ASP A CA 1
ATOM 695 C C . ASP A 1 84 ? -13.472 -10.777 13.820 1.00 90.75 84 ASP A C 1
ATOM 697 O O . ASP A 1 84 ? -12.994 -10.470 14.913 1.00 90.75 84 ASP A O 1
ATOM 701 N N . ARG A 1 85 ? -14.731 -11.203 13.697 1.00 87.44 85 ARG A N 1
ATOM 702 C CA . ARG A 1 85 ? -15.627 -11.383 14.847 1.00 87.44 85 ARG A CA 1
ATOM 703 C C . ARG A 1 85 ? -15.252 -12.591 15.697 1.00 87.44 85 ARG A C 1
ATOM 705 O O . ARG A 1 85 ? -15.588 -12.599 16.874 1.00 87.44 85 ARG A O 1
ATOM 712 N N . THR A 1 86 ? -14.618 -13.595 15.098 1.00 90.12 86 THR A N 1
ATOM 713 C CA . THR A 1 86 ? -14.327 -14.877 15.750 1.00 90.12 86 THR A CA 1
ATOM 714 C C . THR A 1 86 ? -12.975 -14.858 16.452 1.00 90.12 86 THR A C 1
ATOM 716 O O . THR A 1 86 ? -12.896 -15.179 17.632 1.00 90.12 86 THR A O 1
ATOM 719 N N . THR A 1 87 ? -11.926 -14.417 15.755 1.00 88.81 87 THR A N 1
ATOM 720 C CA . THR A 1 87 ? -10.552 -14.376 16.279 1.00 88.81 87 THR A CA 1
ATOM 721 C C . THR A 1 87 ? -10.189 -13.036 16.913 1.00 88.81 87 THR A C 1
ATOM 723 O O . THR A 1 87 ? -9.216 -12.941 17.652 1.00 88.81 87 THR A O 1
ATOM 726 N N . GLY A 1 88 ? -10.947 -11.974 16.623 1.00 86.31 88 GLY A N 1
ATOM 727 C CA . GLY A 1 88 ? -10.598 -10.617 17.036 1.00 86.31 88 GLY A CA 1
ATOM 728 C C . GLY A 1 88 ? -9.417 -10.019 16.265 1.00 86.31 88 GLY A C 1
ATOM 729 O O . GLY A 1 88 ? -9.038 -8.881 16.543 1.00 86.31 88 GLY A O 1
ATOM 730 N N . GLU A 1 89 ? -8.857 -10.736 15.289 1.00 89.31 89 GLU A N 1
ATOM 731 C CA . GLU A 1 89 ? -7.724 -10.262 14.502 1.00 89.31 89 GLU A CA 1
ATOM 732 C C . GLU A 1 89 ? -8.124 -9.121 13.568 1.00 89.31 89 GLU A C 1
ATOM 734 O O . GLU A 1 89 ? -9.210 -9.097 12.981 1.00 89.31 89 GLU A O 1
ATOM 739 N N . VAL A 1 90 ? -7.221 -8.156 13.420 1.00 90.06 90 VAL A N 1
ATOM 740 C CA . VAL A 1 90 ? -7.425 -6.998 12.554 1.00 90.06 90 VAL A CA 1
ATOM 741 C C . VAL A 1 90 ? -6.726 -7.244 11.224 1.00 90.06 90 VAL A C 1
ATOM 743 O O . VAL A 1 90 ? -5.531 -7.528 11.182 1.00 90.06 90 VAL A O 1
ATOM 746 N N . ARG A 1 91 ? -7.472 -7.109 10.128 1.00 91.38 91 ARG A N 1
ATOM 747 C CA . ARG A 1 91 ? -6.972 -7.286 8.763 1.00 91.38 91 ARG A CA 1
ATOM 748 C C . ARG A 1 91 ? -7.429 -6.163 7.845 1.00 91.38 91 ARG A C 1
ATOM 750 O O . ARG A 1 91 ? -8.424 -5.483 8.094 1.00 91.38 91 ARG A O 1
ATOM 757 N N . LEU A 1 92 ? -6.718 -5.992 6.737 1.00 91.19 92 LEU A N 1
ATOM 758 C CA . LEU A 1 92 ? -7.173 -5.123 5.660 1.00 91.19 92 LEU A CA 1
ATOM 759 C C . LEU A 1 92 ? -8.360 -5.765 4.943 1.00 91.19 92 LEU A C 1
ATOM 761 O O . LEU A 1 92 ? -8.302 -6.920 4.529 1.00 91.19 92 LEU A O 1
ATOM 765 N N . ARG A 1 93 ? -9.435 -4.996 4.774 1.00 91.81 93 ARG A N 1
ATOM 766 C CA . ARG A 1 93 ? -10.585 -5.382 3.948 1.00 91.81 93 ARG A CA 1
ATOM 767 C C . ARG A 1 93 ? -10.287 -5.207 2.463 1.00 91.81 93 ARG A C 1
ATOM 769 O O . ARG A 1 93 ? -10.825 -5.930 1.630 1.00 91.81 93 ARG A O 1
ATOM 776 N N . MET A 1 94 ? -9.453 -4.224 2.137 1.00 90.31 94 MET A N 1
ATOM 777 C CA . MET A 1 94 ? -9.025 -3.929 0.779 1.00 90.31 94 MET A CA 1
ATOM 778 C C . MET A 1 94 ? -7.530 -3.627 0.746 1.00 90.31 94 MET A C 1
ATOM 780 O O . MET A 1 94 ? -7.012 -2.897 1.588 1.00 90.31 94 MET A O 1
ATOM 784 N N . HIS A 1 95 ? -6.854 -4.154 -0.270 1.00 90.50 95 HIS A N 1
ATOM 785 C CA . HIS A 1 95 ? -5.468 -3.817 -0.570 1.00 90.50 95 HIS A CA 1
ATOM 786 C C . HIS A 1 95 ? -5.440 -2.562 -1.436 1.00 90.50 95 HIS A C 1
ATOM 788 O O . HIS A 1 95 ? -5.858 -2.580 -2.599 1.00 90.50 95 HIS A O 1
ATOM 794 N N . VAL A 1 96 ? -4.972 -1.450 -0.873 1.00 90.12 96 VAL A N 1
ATOM 795 C CA . VAL A 1 96 ? -4.958 -0.161 -1.573 1.00 90.12 96 VAL A CA 1
ATOM 796 C C . VAL A 1 96 ? -3.986 -0.183 -2.751 1.00 90.12 96 VAL A C 1
ATOM 798 O O . VAL A 1 96 ? -4.250 0.436 -3.781 1.00 90.12 96 VAL A O 1
ATOM 801 N N . SER A 1 97 ? -2.919 -0.977 -2.664 1.00 88.75 97 SER A N 1
ATOM 802 C CA . SER A 1 97 ? -1.993 -1.246 -3.767 1.00 88.75 97 SER A CA 1
ATOM 803 C C . SER A 1 97 ? -2.673 -1.815 -5.027 1.00 88.75 97 SER A C 1
ATOM 805 O O . SER A 1 97 ? -2.160 -1.632 -6.136 1.00 88.75 97 SER A O 1
ATOM 807 N N . LEU A 1 98 ? -3.840 -2.452 -4.871 1.00 89.56 98 LEU A N 1
ATOM 808 C CA . LEU A 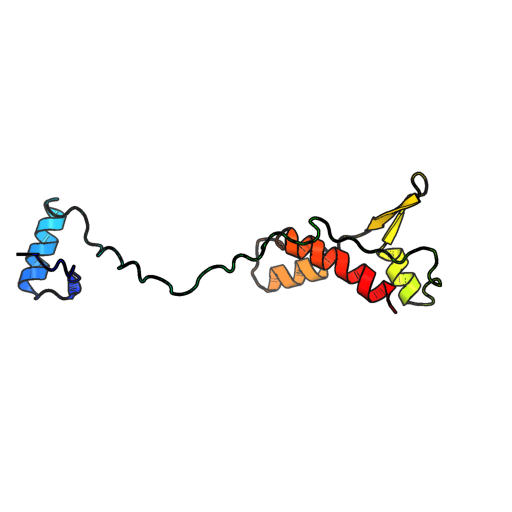1 98 ? -4.665 -3.029 -5.938 1.00 89.56 98 LEU A CA 1
ATOM 809 C C . LEU A 1 98 ? -5.914 -2.193 -6.256 1.00 89.56 98 LEU A C 1
ATOM 811 O O . LEU A 1 98 ? -6.754 -2.615 -7.051 1.00 89.56 98 LEU A O 1
ATOM 815 N N . HIS A 1 99 ? -6.048 -1.004 -5.666 1.00 91.94 99 HIS A N 1
ATOM 816 C CA . HIS A 1 99 ? -7.217 -0.159 -5.873 1.00 91.94 99 HIS A CA 1
ATOM 817 C C . HIS A 1 99 ? -7.397 0.199 -7.363 1.00 91.94 99 HIS A C 1
ATOM 819 O O . HIS A 1 99 ? -6.403 0.496 -8.041 1.00 91.94 99 HIS A O 1
ATOM 825 N N . PRO A 1 100 ? -8.641 0.257 -7.888 1.00 92.69 100 PRO A N 1
ATOM 826 C CA . PRO A 1 100 ? -8.901 0.559 -9.296 1.00 92.69 100 PRO A CA 1
ATOM 827 C C . PRO A 1 100 ? -8.223 1.835 -9.805 1.00 92.69 100 PRO A C 1
ATOM 829 O O . PRO A 1 100 ? -7.800 1.881 -10.957 1.00 92.69 100 PRO A O 1
ATOM 832 N N . LEU A 1 101 ? -8.050 2.847 -8.944 1.00 91.50 101 LEU A N 1
ATOM 833 C CA . LEU A 1 101 ? -7.298 4.060 -9.285 1.00 91.50 101 LEU A CA 1
ATOM 834 C C . LEU A 1 101 ? -5.834 3.753 -9.630 1.00 91.50 101 LEU A C 1
ATOM 836 O O . LEU A 1 101 ? -5.370 4.153 -10.694 1.00 91.50 101 LEU A O 1
ATOM 840 N N . TYR A 1 102 ? -5.119 2.987 -8.798 1.00 90.69 102 TYR A N 1
ATOM 841 C CA . TYR A 1 102 ? -3.737 2.593 -9.092 1.00 90.69 102 TYR A CA 1
ATOM 842 C C . TYR A 1 102 ? -3.651 1.727 -10.347 1.00 90.69 102 TYR A C 1
ATOM 844 O O . TYR A 1 102 ? -2.739 1.905 -11.153 1.00 90.69 102 TYR A O 1
ATOM 852 N N . VAL A 1 103 ? -4.609 0.820 -10.550 1.00 90.69 103 VAL A N 1
ATOM 853 C CA . VAL A 1 103 ? -4.664 -0.018 -11.757 1.00 90.69 103 VAL A CA 1
ATOM 854 C C . VAL A 1 103 ? -4.868 0.839 -13.010 1.00 90.69 103 VAL A C 1
ATOM 856 O O . VAL A 1 103 ? -4.190 0.617 -14.017 1.00 90.69 103 VAL A O 1
ATOM 859 N N . ARG A 1 104 ? -5.757 1.835 -12.946 1.00 93.69 104 ARG A N 1
ATOM 860 C CA . ARG A 1 104 ? -6.033 2.762 -14.048 1.00 93.69 104 ARG A CA 1
ATOM 861 C C . ARG A 1 104 ? -4.812 3.610 -14.389 1.00 93.69 104 ARG A C 1
ATOM 863 O O . ARG A 1 104 ? -4.404 3.630 -15.548 1.00 93.69 104 ARG A O 1
ATOM 870 N N . GLU A 1 105 ? -4.200 4.259 -13.401 1.00 92.38 105 GLU A N 1
ATOM 871 C CA . GLU A 1 105 ? -3.029 5.114 -13.645 1.00 92.38 105 GLU A CA 1
ATOM 872 C C . GLU A 1 105 ? -1.806 4.298 -14.092 1.00 92.38 105 GLU A C 1
ATOM 874 O O . GLU A 1 105 ? -1.040 4.732 -14.950 1.00 92.38 105 GLU A O 1
ATOM 879 N N . ARG A 1 106 ? -1.656 3.060 -13.607 1.00 90.00 106 ARG A N 1
ATOM 880 C CA . ARG A 1 106 ? -0.617 2.135 -14.081 1.00 90.00 106 ARG A CA 1
ATOM 881 C C . ARG A 1 106 ? -0.763 1.820 -15.570 1.00 90.00 106 ARG A C 1
ATOM 883 O O . ARG A 1 106 ? 0.237 1.828 -16.287 1.00 90.00 106 ARG A O 1
ATOM 890 N N . ARG A 1 107 ? -1.993 1.555 -16.026 1.00 90.38 107 ARG A N 1
ATOM 891 C CA . ARG A 1 107 ? -2.290 1.320 -17.449 1.00 90.38 107 ARG A CA 1
ATOM 892 C C . ARG A 1 107 ? -1.999 2.566 -18.285 1.00 90.38 107 ARG A C 1
ATOM 894 O O . ARG A 1 107 ? -1.357 2.442 -19.321 1.00 90.38 107 ARG A O 1
ATOM 901 N N . ARG A 1 108 ? -2.393 3.753 -17.807 1.00 93.75 108 ARG A N 1
ATOM 902 C CA . ARG A 1 108 ? -2.084 5.039 -18.463 1.00 93.75 108 ARG A CA 1
ATOM 903 C C . ARG A 1 108 ? -0.582 5.287 -18.594 1.00 93.75 108 ARG A C 1
ATOM 905 O O . ARG A 1 108 ? -0.136 5.761 -19.626 1.00 93.75 108 ARG A O 1
ATOM 912 N N . ALA A 1 109 ? 0.202 4.899 -17.591 1.00 93.12 109 ALA A N 1
ATOM 913 C CA . ALA A 1 109 ? 1.660 5.003 -17.611 1.00 93.12 109 ALA A CA 1
ATOM 914 C C . ALA A 1 109 ? 2.366 3.906 -18.446 1.00 93.12 109 ALA A C 1
ATOM 916 O O . ALA A 1 109 ? 3.579 3.741 -18.319 1.00 93.12 109 ALA A O 1
ATOM 917 N N . GLY A 1 110 ? 1.633 3.098 -19.225 1.00 93.88 110 GLY A N 1
ATOM 918 C CA . GLY A 1 110 ? 2.201 2.038 -20.070 1.00 93.88 110 GLY A CA 1
ATOM 919 C C . GLY A 1 110 ? 2.811 0.862 -19.297 1.00 93.88 110 GLY A C 1
ATOM 920 O O . GLY A 1 110 ? 3.552 0.057 -19.860 1.00 93.88 110 GLY A O 1
ATOM 921 N N . ARG A 1 111 ? 2.532 0.730 -17.993 1.00 89.94 111 ARG A N 1
ATOM 922 C CA . ARG A 1 111 ? 3.101 -0.341 -17.165 1.00 89.94 111 ARG A CA 1
ATOM 923 C C . ARG A 1 111 ? 2.232 -1.597 -17.201 1.00 89.94 111 ARG A C 1
ATOM 925 O O . ARG A 1 111 ? 1.087 -1.591 -16.752 1.00 89.94 111 ARG A O 1
ATOM 932 N N . ARG A 1 112 ? 2.819 -2.705 -17.668 1.00 87.38 112 ARG A N 1
ATOM 933 C CA . ARG A 1 112 ? 2.158 -4.022 -17.736 1.00 87.38 112 ARG A CA 1
ATOM 934 C C . ARG A 1 112 ? 2.122 -4.743 -16.383 1.00 87.38 112 ARG A C 1
ATOM 936 O O . ARG A 1 112 ? 1.095 -5.308 -16.017 1.00 87.38 112 ARG A O 1
ATOM 943 N N . TYR A 1 113 ? 3.218 -4.684 -15.626 1.00 87.38 113 TYR A N 1
ATOM 944 C CA . TYR A 1 113 ? 3.363 -5.373 -14.339 1.00 87.38 113 TYR A CA 1
ATOM 945 C C . TYR A 1 113 ? 2.878 -4.530 -13.160 1.00 87.38 113 TYR A C 1
ATOM 947 O O . TYR A 1 113 ? 2.998 -3.304 -13.167 1.00 87.38 113 TYR A O 1
ATOM 955 N N . GLY A 1 114 ? 2.352 -5.203 -12.131 1.00 87.25 114 GLY A N 1
ATOM 956 C CA . GLY A 1 114 ? 1.983 -4.583 -10.860 1.00 87.25 114 GLY A CA 1
ATOM 957 C C . GLY A 1 114 ? 3.177 -4.077 -10.055 1.00 87.25 114 GLY A C 1
ATOM 958 O O . GLY A 1 114 ? 4.335 -4.223 -10.446 1.00 87.25 114 GLY A O 1
ATOM 959 N N . PHE A 1 115 ? 2.890 -3.457 -8.910 1.00 89.50 115 PHE A N 1
ATOM 960 C CA . PHE A 1 115 ? 3.944 -3.102 -7.965 1.00 89.50 115 PHE A CA 1
ATOM 961 C C . PHE A 1 115 ? 4.662 -4.363 -7.483 1.00 89.50 115 PHE A C 1
ATOM 963 O O . PHE A 1 115 ? 4.038 -5.413 -7.351 1.00 89.50 115 PHE A O 1
ATOM 970 N N . ARG A 1 116 ? 5.964 -4.251 -7.203 1.00 89.38 116 ARG A N 1
ATOM 971 C CA . ARG A 1 116 ? 6.703 -5.332 -6.545 1.00 89.38 116 ARG A CA 1
ATOM 972 C C . ARG A 1 116 ? 6.116 -5.604 -5.149 1.00 89.38 116 ARG A C 1
ATOM 974 O O . ARG A 1 116 ? 5.580 -4.657 -4.560 1.00 89.38 116 ARG A O 1
ATOM 981 N N . PRO A 1 117 ? 6.219 -6.833 -4.614 1.00 88.12 117 PRO A N 1
ATOM 982 C CA . PRO A 1 117 ? 5.613 -7.197 -3.332 1.00 88.12 117 PRO A CA 1
ATOM 983 C C . PRO A 1 117 ? 5.989 -6.255 -2.186 1.00 88.12 117 PRO A C 1
ATOM 985 O O . PRO A 1 117 ? 5.134 -5.886 -1.387 1.00 88.12 117 PRO A O 1
ATOM 988 N N . GLU A 1 118 ? 7.233 -5.781 -2.143 1.00 87.19 118 GLU A N 1
ATOM 989 C CA . GLU A 1 118 ? 7.717 -4.876 -1.095 1.00 87.19 118 GLU A CA 1
ATOM 990 C C . GLU A 1 118 ? 6.973 -3.537 -1.141 1.00 87.19 118 GLU A C 1
ATOM 992 O O . GLU A 1 118 ? 6.531 -3.011 -0.121 1.00 87.19 118 GLU A O 1
ATOM 997 N N . LYS A 1 119 ? 6.770 -3.007 -2.352 1.00 87.50 119 LYS A N 1
ATOM 998 C CA . LYS A 1 119 ? 6.028 -1.762 -2.561 1.00 87.50 119 LYS A CA 1
ATOM 999 C C . LYS A 1 119 ? 4.529 -1.945 -2.317 1.00 87.50 119 LYS A C 1
ATOM 1001 O O . LYS A 1 119 ? 3.898 -1.018 -1.824 1.00 87.50 119 LYS A O 1
ATOM 1006 N N . GLN A 1 120 ? 3.964 -3.109 -2.645 1.00 89.88 120 GLN A N 1
ATOM 1007 C CA . GLN A 1 120 ? 2.562 -3.419 -2.338 1.00 89.88 120 GLN A CA 1
ATOM 1008 C C . GLN A 1 120 ? 2.320 -3.415 -0.829 1.00 89.88 120 GLN A C 1
ATOM 1010 O O . GLN A 1 120 ? 1.473 -2.657 -0.364 1.00 89.88 120 GLN A O 1
ATOM 1015 N N . ARG A 1 121 ? 3.131 -4.168 -0.070 1.00 88.62 121 ARG A N 1
ATOM 1016 C CA . ARG A 1 121 ? 3.050 -4.226 1.399 1.00 88.62 121 ARG A CA 1
ATOM 1017 C C . ARG A 1 121 ? 3.203 -2.844 2.025 1.00 88.62 121 ARG A C 1
ATOM 1019 O O . ARG A 1 121 ? 2.432 -2.484 2.905 1.00 88.62 121 ARG A O 1
ATOM 1026 N N . LEU A 1 122 ? 4.157 -2.049 1.536 1.00 88.69 122 LEU A N 1
ATOM 1027 C CA . LEU A 1 122 ? 4.355 -0.683 2.015 1.00 88.69 122 LEU A CA 1
ATOM 1028 C C . LEU A 1 122 ? 3.115 0.192 1.784 1.00 88.69 122 LEU A C 1
ATOM 1030 O O . LEU A 1 122 ? 2.666 0.868 2.704 1.00 88.69 122 LEU A O 1
ATOM 1034 N N . LEU A 1 123 ? 2.557 0.183 0.570 1.00 89.94 123 LEU A N 1
ATOM 1035 C CA . LEU A 1 123 ? 1.360 0.967 0.255 1.00 89.94 123 LEU A CA 1
ATOM 1036 C C . LEU A 1 123 ? 0.171 0.536 1.117 1.00 89.94 123 LEU A C 1
ATOM 1038 O O . LEU A 1 123 ? -0.525 1.389 1.661 1.00 89.94 123 LEU A O 1
ATOM 1042 N N . ASP A 1 124 ? -0.030 -0.767 1.273 1.00 91.50 124 ASP A N 1
ATOM 1043 C CA . ASP A 1 124 ? -1.125 -1.320 2.067 1.00 91.50 124 ASP A CA 1
ATOM 1044 C C . ASP A 1 124 ? -0.992 -0.983 3.561 1.00 91.50 124 ASP A C 1
ATOM 1046 O O . ASP A 1 124 ? -2.000 -0.744 4.222 1.00 91.50 124 ASP A O 1
ATOM 1050 N N . ALA A 1 125 ? 0.234 -0.886 4.082 1.00 90.31 125 ALA A N 1
ATOM 1051 C CA . ALA A 1 125 ? 0.506 -0.507 5.469 1.00 90.31 125 ALA A CA 1
ATOM 1052 C C . ALA A 1 125 ? 0.394 1.005 5.733 1.00 90.31 125 ALA A C 1
ATOM 1054 O O . ALA A 1 125 ? 0.009 1.412 6.827 1.00 90.31 125 ALA A O 1
ATOM 1055 N N . ILE A 1 126 ? 0.721 1.848 4.748 1.00 90.94 126 ILE A N 1
ATOM 1056 C CA . ILE A 1 126 ? 0.732 3.312 4.907 1.00 90.94 126 ILE A CA 1
ATOM 1057 C C . ILE A 1 126 ? -0.678 3.874 5.111 1.00 90.94 126 ILE A C 1
ATOM 1059 O O . ILE A 1 126 ? -0.870 4.758 5.940 1.00 90.94 126 ILE A O 1
ATOM 1063 N N . TRP A 1 127 ? -1.677 3.387 4.377 1.00 90.56 127 TRP A N 1
ATOM 1064 C CA . TRP A 1 127 ? -3.030 3.955 4.442 1.00 90.56 127 TRP A CA 1
ATOM 1065 C C . TRP A 1 127 ? -3.694 3.839 5.824 1.00 90.56 127 TRP A C 1
ATOM 1067 O O . TRP A 1 127 ? -4.203 4.854 6.309 1.00 90.56 127 TRP A O 1
ATOM 1077 N N . PRO A 1 128 ? -3.662 2.674 6.502 1.00 91.00 128 PRO A N 1
ATOM 1078 C CA . PRO A 1 128 ? -4.120 2.563 7.883 1.00 91.00 128 PRO A CA 1
ATOM 1079 C C . PRO A 1 128 ? -3.397 3.513 8.835 1.00 91.00 128 PRO A C 1
ATOM 1081 O O . PRO A 1 128 ? -4.040 4.060 9.724 1.00 91.00 128 PRO A O 1
ATOM 1084 N N . VAL A 1 129 ? -2.093 3.737 8.638 1.00 90.38 129 VAL A N 1
ATOM 1085 C CA . VAL A 1 129 ? -1.301 4.676 9.447 1.00 90.38 129 VAL A CA 1
ATOM 1086 C C . VAL A 1 129 ? -1.773 6.109 9.229 1.00 90.38 129 VAL A C 1
ATOM 1088 O O . VAL A 1 129 ? -2.064 6.802 10.198 1.00 90.38 129 VAL A O 1
ATOM 1091 N N . LEU A 1 130 ? -1.904 6.544 7.974 1.00 89.69 130 LEU A N 1
ATOM 1092 C CA . LEU A 1 130 ? -2.292 7.918 7.647 1.00 89.69 130 LEU A CA 1
ATOM 1093 C C . LEU A 1 130 ? -3.694 8.266 8.151 1.00 89.69 130 LEU A C 1
ATOM 1095 O O . LEU A 1 130 ? -3.893 9.338 8.707 1.00 89.69 130 LEU A O 1
ATOM 1099 N N . ILE A 1 131 ? -4.662 7.363 7.988 1.00 88.75 131 ILE A N 1
ATOM 1100 C CA . ILE A 1 131 ? -6.033 7.589 8.473 1.00 88.75 131 ILE A CA 1
ATOM 1101 C C . ILE A 1 131 ? -6.095 7.412 9.998 1.00 88.75 131 ILE A C 1
ATOM 1103 O O . ILE A 1 131 ? -6.839 8.104 10.689 1.00 88.75 131 ILE A O 1
ATOM 1107 N N . GLY A 1 132 ? -5.323 6.458 10.518 1.00 83.44 132 GLY A N 1
ATOM 1108 C CA . GLY A 1 132 ? -5.325 6.038 11.911 1.00 83.44 132 GLY A CA 1
ATOM 1109 C C . GLY A 1 132 ? -4.520 6.907 12.867 1.00 83.44 132 GLY A C 1
ATOM 1110 O O . GLY A 1 132 ? -4.686 6.710 14.065 1.00 83.44 132 GLY A O 1
ATOM 1111 N N . GLN A 1 133 ? -3.678 7.826 12.395 1.00 76.69 133 GLN A N 1
ATOM 1112 C CA . GLN A 1 133 ? -2.931 8.766 13.246 1.00 76.69 133 GLN A CA 1
ATOM 1113 C C . GLN A 1 133 ? -3.523 10.182 13.299 1.00 76.69 133 GLN A C 1
ATOM 1115 O O . GLN A 1 133 ? -3.008 11.015 14.041 1.00 76.69 133 GLN A O 1
ATOM 1120 N N . CYS A 1 134 ? -4.603 10.448 12.562 1.00 60.59 134 CYS A N 1
ATOM 1121 C CA . CYS A 1 134 ? -5.383 11.673 12.723 1.00 60.59 134 CYS A CA 1
ATOM 1122 C C . CYS A 1 134 ? -6.252 11.663 13.995 1.00 60.59 134 CYS A C 1
ATOM 1124 O O . CYS A 1 134 ? -6.545 10.571 14.561 1.00 60.59 134 CYS A O 1
#

Radius of gyration: 29.81 Å; chains: 1; bounding box: 75×30×69 Å

pLDDT: mean 82.37, std 12.06, range [32.62, 93.88]

Secondary structure (DSSP, 8-state):
---------GGGS-HHHHHHHHHHHHTT--S--SPPPP------PPPSS--S-S-SS------TTSPPPPHHHHHHHHHHEEE-TTT--EEESS-GGG-HHHHHHHHHTT--S---HHHHHHHHHHHHHHHHT-

Organism: Klebsiella pneumoniae (NCBI:txid573)

Foldseek 3Di:
DDPPPPPDQLVNDDPVSNVVVVVCVVVVVDVDNDDDPPPDDDPDDDDPDDPDDPDPQQADAQDPPDDQDDDPLNVVLPQQWDQDPPPRDIDGPDQPQPDVVVVVVCVVVVHPDGDDPVVSSVSSRVVNVVSNVD